Protein AF-A0A7S2J3D5-F1 (afdb_monomer_lite)

Structure (mmCIF, N/CA/C/O backbone):
data_AF-A0A7S2J3D5-F1
#
_entry.id   AF-A0A7S2J3D5-F1
#
loop_
_atom_site.group_PDB
_atom_site.id
_atom_site.type_symbol
_atom_site.label_atom_id
_atom_site.label_alt_id
_atom_site.label_comp_id
_atom_site.label_asym_id
_atom_site.label_entity_id
_atom_site.label_seq_id
_atom_site.pdbx_PDB_ins_code
_atom_site.Cartn_x
_atom_site.Cartn_y
_atom_site.Cartn_z
_atom_site.occupancy
_atom_site.B_iso_or_equiv
_atom_site.auth_seq_id
_atom_site.auth_comp_id
_atom_site.auth_asym_id
_atom_site.auth_atom_id
_atom_site.pdbx_PDB_model_num
ATOM 1 N N . THR A 1 1 ? 11.431 -16.382 -3.732 1.00 57.97 1 THR A N 1
ATOM 2 C CA . THR A 1 1 ? 11.350 -14.909 -3.865 1.00 57.97 1 THR A CA 1
ATOM 3 C C . THR A 1 1 ? 9.979 -14.328 -3.518 1.00 57.97 1 THR A C 1
ATOM 5 O O . THR A 1 1 ? 9.950 -13.309 -2.850 1.00 57.97 1 THR A O 1
ATOM 8 N N . GLY A 1 2 ? 8.842 -14.970 -3.837 1.00 50.47 2 GLY A N 1
ATOM 9 C CA . GLY A 1 2 ? 7.501 -14.446 -3.477 1.00 50.47 2 GLY A CA 1
ATOM 10 C C . GLY A 1 2 ? 7.142 -14.423 -1.978 1.00 50.47 2 GLY A C 1
ATOM 11 O O . GLY A 1 2 ? 6.218 -13.725 -1.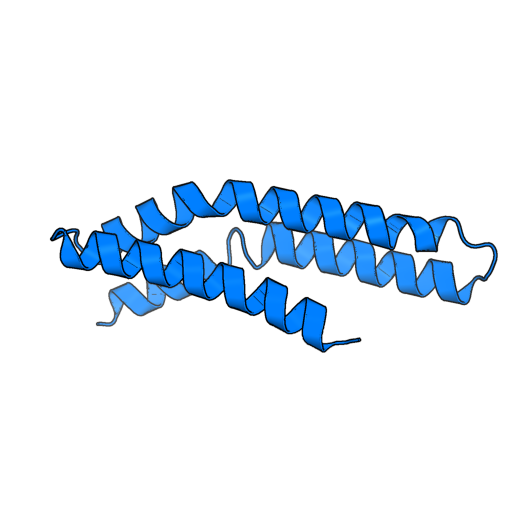580 1.00 50.47 2 GLY A O 1
ATOM 12 N N . VAL A 1 3 ? 7.892 -15.136 -1.132 1.00 51.53 3 VAL A N 1
ATOM 13 C CA . VAL A 1 3 ? 7.643 -15.218 0.320 1.00 51.53 3 VAL A CA 1
ATOM 14 C C . VAL A 1 3 ? 7.860 -13.873 1.025 1.00 51.53 3 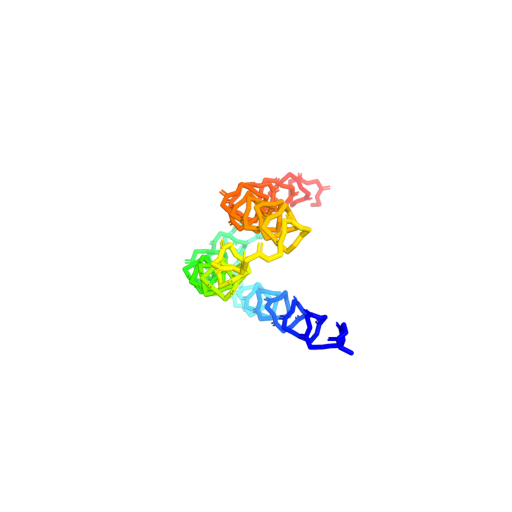VAL A C 1
ATOM 16 O O . VAL A 1 3 ? 7.125 -13.566 1.951 1.00 51.53 3 VAL A O 1
ATOM 19 N N . LEU A 1 4 ? 8.800 -13.039 0.558 1.00 53.25 4 LEU A N 1
ATOM 20 C CA . LEU A 1 4 ? 9.045 -11.703 1.124 1.00 53.25 4 LEU A CA 1
ATOM 21 C C . LEU A 1 4 ? 7.877 -10.742 0.874 1.00 53.25 4 LEU A C 1
ATOM 23 O O . LEU A 1 4 ? 7.479 -10.019 1.778 1.00 53.25 4 LEU A O 1
ATOM 27 N N . LEU A 1 5 ? 7.294 -10.775 -0.327 1.00 53.44 5 LEU A N 1
ATOM 28 C CA . LEU A 1 5 ? 6.129 -9.955 -0.676 1.00 53.44 5 LEU A CA 1
ATOM 29 C C . LEU A 1 5 ? 4.896 -10.366 0.128 1.00 53.44 5 LEU A C 1
ATOM 31 O O . LEU A 1 5 ? 4.154 -9.511 0.601 1.00 53.44 5 LEU A O 1
ATOM 35 N N . VAL A 1 6 ? 4.704 -11.674 0.313 1.00 53.59 6 VAL A N 1
ATOM 36 C CA . VAL A 1 6 ? 3.622 -12.214 1.140 1.00 53.59 6 VAL A CA 1
ATOM 37 C C . VAL A 1 6 ? 3.849 -11.875 2.614 1.00 53.59 6 VAL A C 1
ATOM 39 O O . VAL A 1 6 ? 2.914 -11.425 3.262 1.00 53.59 6 VAL A O 1
ATOM 42 N N . ALA A 1 7 ? 5.071 -12.002 3.133 1.00 56.84 7 ALA A N 1
ATOM 43 C CA . ALA A 1 7 ? 5.400 -11.636 4.511 1.00 56.84 7 ALA A CA 1
ATOM 44 C C . ALA A 1 7 ? 5.148 -10.143 4.781 1.00 56.84 7 ALA A C 1
ATOM 46 O O . ALA A 1 7 ? 4.409 -9.820 5.707 1.00 56.84 7 ALA A O 1
ATOM 47 N N . LEU A 1 8 ? 5.634 -9.246 3.911 1.00 55.78 8 LEU A N 1
ATOM 48 C CA . LEU A 1 8 ? 5.349 -7.812 4.024 1.00 55.78 8 LEU A CA 1
ATOM 49 C C . LEU A 1 8 ? 3.836 -7.549 3.955 1.00 55.78 8 LEU A C 1
ATOM 51 O O . LEU A 1 8 ? 3.275 -6.907 4.836 1.00 55.78 8 LEU A O 1
ATOM 55 N N . ALA A 1 9 ? 3.146 -8.076 2.937 1.00 53.56 9 ALA A N 1
ATOM 56 C CA . ALA A 1 9 ? 1.713 -7.846 2.742 1.00 53.56 9 ALA A CA 1
ATOM 57 C C . ALA A 1 9 ? 0.845 -8.373 3.902 1.00 53.56 9 ALA A C 1
ATOM 59 O O . ALA A 1 9 ? -0.196 -7.778 4.208 1.00 53.56 9 ALA A O 1
ATOM 60 N N . LEU A 1 10 ? 1.258 -9.473 4.540 1.00 56.66 10 LEU A N 1
ATOM 61 C CA . LEU A 1 10 ? 0.582 -10.058 5.695 1.00 56.66 10 LEU A CA 1
ATOM 62 C C . LEU A 1 10 ? 0.834 -9.253 6.972 1.00 56.66 10 LEU A C 1
ATOM 64 O O . LEU A 1 10 ? -0.132 -8.982 7.685 1.00 56.66 10 LEU A O 1
ATOM 68 N N . ASP A 1 11 ? 2.060 -8.786 7.221 1.00 65.31 11 ASP A N 1
ATOM 69 C CA . ASP A 1 11 ? 2.378 -7.997 8.419 1.00 65.31 11 ASP A CA 1
ATOM 70 C C . ASP A 1 11 ? 1.535 -6.714 8.502 1.00 65.31 11 ASP A C 1
ATOM 72 O O . ASP A 1 11 ? 1.045 -6.356 9.575 1.00 65.31 11 ASP A O 1
ATOM 76 N N . TYR A 1 12 ? 1.260 -6.053 7.372 1.00 63.09 12 TYR A N 1
ATOM 77 C CA . TYR A 1 12 ? 0.467 -4.815 7.359 1.00 63.09 12 TYR A CA 1
ATOM 78 C C . TYR A 1 12 ? -1.018 -5.033 7.633 1.00 63.09 12 TYR A C 1
ATOM 80 O O . TYR A 1 12 ? -1.636 -4.251 8.360 1.00 63.09 12 TYR A O 1
ATOM 88 N N . ASN A 1 13 ? -1.603 -6.082 7.051 1.00 65.19 13 ASN A N 1
ATOM 89 C CA . ASN A 1 13 ? -2.999 -6.419 7.310 1.00 65.19 13 ASN A CA 1
ATOM 90 C C . ASN A 1 13 ? -3.174 -6.863 8.759 1.00 65.19 13 ASN A C 1
ATOM 92 O O . ASN A 1 13 ? -4.133 -6.443 9.399 1.00 65.19 13 ASN A O 1
ATOM 96 N N . VAL A 1 14 ? -2.220 -7.626 9.297 1.00 69.88 14 VAL A N 1
ATOM 97 C CA . VAL A 1 14 ? -2.209 -8.038 10.703 1.00 69.88 14 VAL A CA 1
ATOM 98 C C . VAL A 1 14 ? -2.052 -6.832 11.632 1.00 69.88 14 VAL A C 1
ATOM 100 O O . VAL A 1 14 ? -2.781 -6.749 12.616 1.00 69.88 14 VAL A O 1
ATOM 103 N N . PHE A 1 15 ? -1.203 -5.848 11.311 1.00 70.56 15 PHE A N 1
ATOM 104 C CA . PHE A 1 15 ? -1.083 -4.611 12.098 1.00 70.56 15 PHE A CA 1
ATOM 105 C C . PHE A 1 15 ? -2.381 -3.796 12.117 1.00 70.56 15 PHE A C 1
ATOM 107 O O . PHE A 1 15 ? -2.811 -3.320 13.170 1.00 70.56 15 PHE A O 1
ATOM 114 N N . LEU A 1 16 ? -3.023 -3.656 10.956 1.00 69.25 16 LEU A N 1
ATOM 115 C CA . LEU A 1 16 ? -4.276 -2.920 10.810 1.00 69.25 16 LEU A CA 1
ATOM 116 C C . LEU A 1 16 ? -5.419 -3.624 11.554 1.00 69.25 16 LEU A C 1
ATOM 118 O O . LEU A 1 16 ? -6.146 -2.983 12.315 1.00 69.25 16 LEU A O 1
ATOM 122 N N . PHE A 1 17 ? -5.520 -4.949 11.416 1.00 70.88 17 PHE A N 1
ATOM 123 C CA . PHE A 1 17 ? -6.497 -5.764 12.141 1.00 70.88 17 PHE A CA 1
ATOM 124 C C . PHE A 1 17 ? -6.257 -5.752 13.649 1.00 70.88 17 PHE A C 1
ATOM 126 O O . PHE A 1 17 ? -7.203 -5.590 14.416 1.00 70.88 17 PHE A O 1
ATOM 133 N N . SER A 1 18 ? -4.999 -5.879 14.076 1.00 73.50 18 SER A N 1
ATOM 134 C CA . SER A 1 18 ? -4.604 -5.826 15.485 1.00 73.50 18 SER A CA 1
ATOM 135 C C . SER A 1 18 ? -5.037 -4.503 16.112 1.00 73.50 18 SER A C 1
ATOM 137 O O . SER A 1 18 ? -5.667 -4.487 17.171 1.00 73.50 18 SER A O 1
ATOM 139 N N . ARG A 1 19 ? -4.826 -3.385 15.405 1.00 72.75 19 ARG A N 1
ATOM 140 C CA . ARG A 1 19 ? -5.217 -2.070 15.915 1.00 72.75 19 ARG A CA 1
ATOM 141 C C . ARG A 1 19 ? -6.728 -1.849 15.918 1.00 72.75 19 ARG A C 1
ATOM 143 O O . ARG A 1 19 ? -7.249 -1.256 16.862 1.00 72.75 19 ARG A O 1
ATOM 150 N N . MET A 1 20 ? -7.443 -2.347 14.908 1.00 70.25 20 MET A N 1
ATOM 151 C CA . MET A 1 20 ? -8.911 -2.372 14.913 1.00 70.25 20 MET A CA 1
ATOM 152 C C . MET A 1 20 ? -9.453 -3.180 16.097 1.00 70.25 20 MET A C 1
ATOM 154 O O . MET A 1 20 ? -10.400 -2.744 16.752 1.00 70.25 20 MET A O 1
ATOM 158 N N . LEU A 1 21 ? -8.836 -4.325 16.399 1.00 74.81 21 LEU A N 1
ATOM 159 C CA . LEU A 1 21 ? -9.226 -5.195 17.505 1.00 74.81 21 LEU A CA 1
ATOM 160 C C . LEU A 1 21 ? -8.949 -4.549 18.870 1.00 74.81 21 LEU A C 1
ATOM 162 O O . LEU A 1 21 ? -9.786 -4.647 19.764 1.00 74.81 21 LEU A O 1
ATOM 166 N N . GLU A 1 22 ? -7.824 -3.851 19.038 1.00 79.31 22 GLU A N 1
ATOM 167 C CA . GLU A 1 22 ? -7.549 -3.060 20.246 1.00 79.31 22 GLU A CA 1
ATOM 168 C C . GLU A 1 22 ? -8.584 -1.951 20.459 1.00 79.31 22 GLU A C 1
ATOM 170 O O . GLU A 1 22 ? -9.074 -1.776 21.573 1.00 79.31 22 GLU A O 1
ATOM 175 N N . LEU A 1 23 ? -8.958 -1.225 19.400 1.00 75.38 23 LEU A N 1
ATOM 176 C CA . LEU A 1 23 ? -9.964 -0.161 19.477 1.00 75.38 23 LEU A CA 1
ATOM 177 C C . LEU A 1 23 ? -11.356 -0.720 19.808 1.00 75.38 23 LEU A C 1
ATOM 179 O O . LEU A 1 23 ? -12.043 -0.165 20.663 1.00 75.38 23 LEU A O 1
ATOM 183 N N . ARG A 1 24 ? -11.738 -1.852 19.200 1.00 75.00 24 ARG A N 1
ATOM 184 C CA . ARG A 1 24 ? -12.955 -2.609 19.547 1.00 75.00 24 ARG A CA 1
ATOM 185 C C . ARG A 1 24 ? -12.952 -3.023 21.023 1.00 75.00 24 ARG A C 1
ATOM 187 O O . ARG A 1 24 ? -13.928 -2.792 21.728 1.00 75.00 24 ARG A O 1
ATOM 194 N N . ARG A 1 25 ? -11.846 -3.597 21.516 1.00 80.62 25 ARG A N 1
ATOM 195 C CA . ARG A 1 25 ? -11.692 -4.011 22.927 1.00 80.62 25 ARG A CA 1
ATOM 196 C C . ARG A 1 25 ? -11.732 -2.836 23.903 1.00 80.62 25 ARG A C 1
ATOM 198 O O . ARG A 1 25 ? -12.176 -3.012 25.030 1.00 80.62 25 ARG A O 1
ATOM 205 N N . ALA A 1 26 ? -11.314 -1.650 23.470 1.00 81.69 26 ALA A N 1
ATOM 206 C CA . ALA A 1 26 ? -11.423 -0.411 24.236 1.00 81.69 26 ALA A CA 1
ATOM 207 C C . ALA A 1 26 ? -12.841 0.206 24.223 1.00 81.69 26 ALA A C 1
ATOM 209 O O . ALA A 1 26 ? -13.026 1.301 24.749 1.00 81.69 26 ALA A O 1
ATOM 210 N N . GLY A 1 27 ? -13.835 -0.467 23.627 1.00 80.25 27 GLY A N 1
ATOM 211 C CA . GLY A 1 27 ? -15.229 -0.020 23.589 1.00 80.25 27 GLY A CA 1
ATOM 212 C C . GLY A 1 27 ? -15.571 0.919 22.429 1.00 80.25 27 GLY A C 1
ATOM 213 O O . GLY A 1 27 ? -16.650 1.509 22.427 1.00 80.25 27 GLY A O 1
ATOM 214 N N . ALA A 1 28 ? -14.682 1.087 21.442 1.00 77.75 28 ALA A N 1
ATOM 215 C CA . ALA A 1 28 ? -14.988 1.891 20.262 1.00 77.75 28 ALA A CA 1
ATOM 216 C C . ALA A 1 28 ? -16.007 1.175 19.362 1.00 77.75 28 ALA A C 1
ATOM 218 O O . ALA A 1 28 ? -15.849 -0.008 19.052 1.00 77.75 28 ALA A O 1
ATOM 219 N N . GLY A 1 29 ? -17.015 1.920 18.902 1.00 76.31 29 GLY A N 1
ATOM 220 C CA . GLY A 1 29 ? -17.989 1.431 17.931 1.00 76.31 29 GLY A CA 1
ATOM 221 C C . GLY A 1 29 ? -17.335 1.017 16.613 1.00 76.31 29 GLY A C 1
ATOM 222 O O . GLY A 1 29 ? -16.234 1.458 16.268 1.00 76.31 29 GLY A O 1
ATOM 223 N N . ASP A 1 30 ? -18.031 0.173 15.857 1.00 70.94 30 ASP A N 1
ATOM 224 C CA . ASP A 1 30 ? -17.404 -0.565 14.768 1.00 70.94 30 ASP A CA 1
ATOM 225 C C . ASP A 1 30 ? -16.785 0.320 13.683 1.00 70.94 30 ASP A C 1
ATOM 227 O O . ASP A 1 30 ? -15.693 0.040 13.179 1.00 70.94 30 ASP A O 1
ATOM 231 N N . TYR A 1 31 ? -17.470 1.423 13.400 1.00 68.69 31 TYR A N 1
ATOM 232 C CA . TYR A 1 31 ? -17.075 2.447 12.446 1.00 68.69 31 TYR A CA 1
ATOM 233 C C . TYR A 1 31 ? -15.885 3.287 12.942 1.00 68.69 31 TYR A C 1
ATOM 235 O O . TYR A 1 31 ? -14.967 3.586 12.180 1.00 68.69 31 TYR A O 1
ATOM 243 N N . GLU A 1 32 ? -15.859 3.614 14.237 1.00 72.94 32 GLU A N 1
ATOM 244 C CA . GLU A 1 32 ? -14.796 4.393 14.886 1.00 72.94 32 GLU A CA 1
ATOM 245 C C . GLU A 1 32 ? -13.472 3.615 14.893 1.00 72.94 32 GLU A C 1
ATOM 247 O O . GLU A 1 32 ? -12.409 4.173 14.615 1.00 72.94 32 GLU A O 1
ATOM 252 N N . ALA A 1 33 ? -13.535 2.306 15.161 1.00 70.31 33 ALA A N 1
ATOM 253 C CA . ALA A 1 33 ? -12.371 1.427 15.153 1.00 70.31 33 ALA A CA 1
ATOM 254 C C . ALA A 1 33 ? -11.758 1.290 13.748 1.00 70.31 33 ALA A C 1
ATOM 256 O O . ALA A 1 33 ? -10.533 1.323 13.610 1.00 70.31 33 ALA A O 1
ATOM 257 N N . ILE A 1 34 ? -12.597 1.190 12.708 1.00 69.19 34 ILE A N 1
ATOM 258 C CA . ILE A 1 34 ? -12.154 1.143 11.305 1.00 69.19 34 ILE A CA 1
ATOM 259 C C . ILE A 1 34 ? -11.527 2.481 10.906 1.00 69.19 34 ILE A C 1
ATOM 261 O O . ILE A 1 34 ? -10.407 2.504 10.400 1.00 69.19 34 ILE A O 1
ATOM 265 N N . TRP 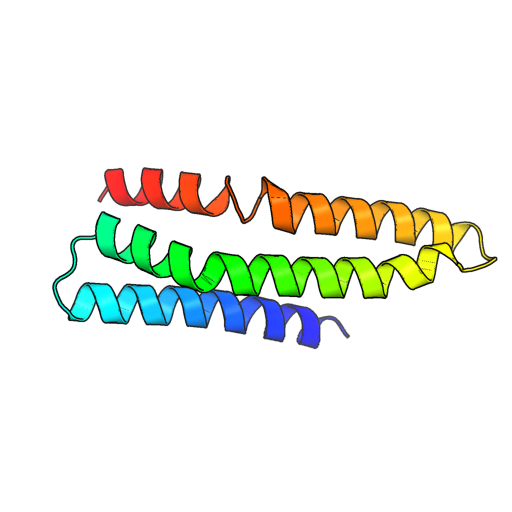A 1 35 ? -12.207 3.598 11.178 1.00 69.44 35 TRP A N 1
ATOM 266 C CA . TRP A 1 35 ? -11.731 4.933 10.811 1.00 69.44 35 TRP A CA 1
ATOM 267 C C . TRP A 1 35 ? -10.396 5.279 11.480 1.00 69.44 35 TRP A C 1
ATOM 269 O O . TRP A 1 35 ? -9.443 5.682 10.812 1.00 69.44 35 TRP A O 1
ATOM 279 N N . ARG A 1 36 ? -10.287 5.067 12.798 1.00 69.00 36 ARG A N 1
ATOM 280 C CA . ARG A 1 36 ? -9.057 5.352 13.556 1.00 69.00 36 ARG A CA 1
ATOM 281 C C . ARG A 1 36 ? -7.925 4.379 13.243 1.00 69.00 36 ARG A C 1
ATOM 283 O O . ARG A 1 36 ? -6.765 4.792 13.258 1.00 69.00 36 ARG A O 1
ATOM 290 N N . GLY A 1 37 ? -8.245 3.112 12.970 1.00 68.00 37 GLY A N 1
ATOM 291 C CA . GLY A 1 37 ? -7.274 2.127 12.497 1.00 68.00 37 GLY A CA 1
ATOM 292 C C . GLY A 1 37 ? -6.659 2.579 11.176 1.00 68.00 37 GLY A C 1
ATOM 293 O O . GLY A 1 37 ? -5.445 2.749 11.089 1.00 68.00 37 GLY A O 1
ATOM 294 N N . LEU A 1 38 ? -7.513 2.903 10.204 1.00 66.56 38 LEU A N 1
ATOM 295 C CA . LEU A 1 38 ? -7.114 3.326 8.867 1.00 66.56 38 LEU A CA 1
ATOM 296 C C . LEU A 1 38 ? -6.329 4.647 8.864 1.00 66.56 38 LEU A C 1
ATOM 298 O O . LEU A 1 38 ? -5.306 4.745 8.188 1.00 66.56 38 LEU A O 1
ATOM 302 N N . ALA A 1 39 ? -6.759 5.643 9.646 1.00 68.00 39 ALA A N 1
ATOM 303 C CA . ALA A 1 39 ? -6.107 6.952 9.712 1.00 68.00 39 ALA A CA 1
ATOM 304 C C . ALA A 1 39 ? -4.641 6.871 10.174 1.00 68.00 39 ALA A C 1
ATOM 306 O O . ALA A 1 39 ? -3.812 7.669 9.740 1.00 68.00 39 ALA A O 1
ATOM 307 N N . ARG A 1 40 ? -4.296 5.900 11.032 1.00 66.25 40 ARG A N 1
ATOM 308 C CA . ARG A 1 40 ? -2.911 5.700 11.489 1.00 66.25 40 ARG A CA 1
ATOM 309 C C . ARG A 1 40 ? -2.074 4.832 10.556 1.00 66.25 40 ARG A C 1
ATOM 311 O O . ARG A 1 40 ? -0.873 5.060 10.457 1.00 66.25 40 ARG A O 1
ATOM 318 N N . THR A 1 41 ? -2.669 3.846 9.892 1.00 65.31 41 THR A N 1
ATOM 319 C CA . THR A 1 41 ? -1.934 2.931 8.999 1.00 65.31 41 THR A CA 1
ATOM 320 C C . THR A 1 41 ? -1.816 3.440 7.563 1.00 65.31 41 THR A C 1
ATOM 322 O O . THR A 1 41 ? -0.915 3.011 6.847 1.00 65.31 41 THR A O 1
ATOM 325 N N . GLY A 1 42 ? -2.676 4.372 7.140 1.00 65.31 42 GLY A N 1
ATOM 326 C CA . GLY A 1 42 ? -2.654 4.972 5.801 1.00 65.31 42 GLY A CA 1
ATOM 327 C C . GLY A 1 42 ? -1.296 5.575 5.404 1.00 65.31 42 GLY A C 1
ATOM 328 O O . GLY A 1 42 ? -0.772 5.203 4.358 1.00 65.31 42 GLY A O 1
ATOM 329 N N . PRO A 1 43 ? -0.663 6.428 6.234 1.00 67.56 43 PRO A N 1
ATOM 330 C CA . PRO A 1 43 ? 0.633 7.033 5.906 1.00 67.56 43 PRO A CA 1
ATOM 331 C C . PRO A 1 43 ? 1.772 6.014 5.748 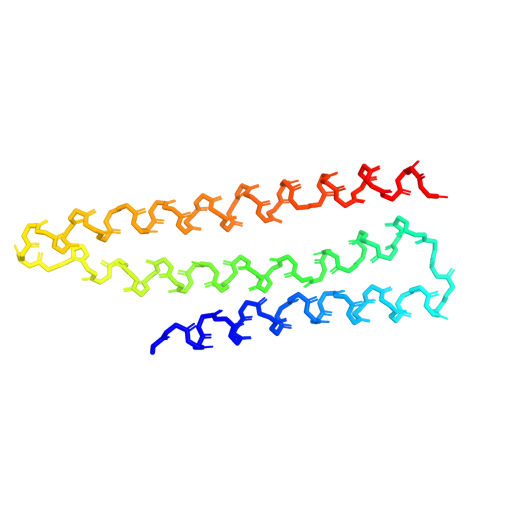1.00 67.56 43 PRO A C 1
ATOM 333 O O . PRO A 1 43 ? 2.620 6.154 4.864 1.00 67.56 43 PRO A O 1
ATOM 336 N N . VAL A 1 44 ? 1.777 4.963 6.576 1.00 71.25 44 VAL A N 1
ATOM 337 C CA . VAL A 1 44 ? 2.776 3.881 6.506 1.00 71.25 44 VAL A CA 1
ATOM 338 C C . VAL A 1 44 ? 2.650 3.137 5.178 1.00 71.25 44 VAL A C 1
ATOM 340 O O . VAL A 1 44 ? 3.649 2.829 4.531 1.00 71.25 44 VAL A O 1
ATOM 343 N N . LEU A 1 45 ? 1.413 2.910 4.737 1.00 67.75 45 LEU A N 1
ATOM 344 C CA . LEU A 1 45 ? 1.118 2.187 3.510 1.00 67.75 45 LEU A CA 1
ATOM 345 C C . LEU A 1 45 ? 1.513 2.964 2.253 1.00 67.75 45 LEU A C 1
ATOM 347 O O . LEU A 1 45 ? 2.147 2.406 1.360 1.00 67.75 45 LEU A O 1
ATOM 351 N N . THR A 1 46 ? 1.196 4.257 2.205 1.00 71.94 46 THR A N 1
ATOM 352 C CA . THR A 1 46 ? 1.604 5.126 1.095 1.00 71.94 46 THR A CA 1
ATOM 353 C C . THR A 1 46 ? 3.128 5.198 0.994 1.00 71.94 46 THR A C 1
ATOM 355 O O . THR A 1 46 ? 3.678 5.107 -0.101 1.00 71.94 46 THR A O 1
ATOM 358 N N . THR A 1 47 ? 3.823 5.277 2.134 1.00 73.56 47 THR A N 1
ATOM 359 C CA . THR A 1 47 ? 5.294 5.282 2.175 1.00 73.56 47 THR A CA 1
ATOM 360 C C . THR A 1 47 ? 5.881 3.979 1.627 1.00 73.56 47 THR A C 1
ATOM 362 O O . THR A 1 47 ? 6.789 4.017 0.800 1.00 73.56 47 THR A O 1
ATOM 365 N N . ALA A 1 48 ? 5.337 2.823 2.020 1.00 72.31 48 ALA A N 1
ATOM 366 C CA . ALA A 1 48 ? 5.785 1.525 1.515 1.00 72.31 48 ALA A CA 1
ATOM 367 C C . ALA A 1 48 ? 5.549 1.368 0.000 1.00 72.31 48 ALA A C 1
ATOM 369 O O . ALA A 1 48 ? 6.436 0.904 -0.715 1.00 72.31 48 ALA A O 1
ATOM 370 N N . GLY A 1 49 ? 4.390 1.809 -0.505 1.00 74.12 49 GLY A N 1
ATOM 371 C CA . GLY A 1 49 ? 4.088 1.801 -1.940 1.00 74.12 49 GLY A CA 1
ATOM 372 C C . GLY A 1 49 ? 5.042 2.680 -2.756 1.00 74.12 49 GLY A C 1
ATOM 373 O O . GLY A 1 49 ? 5.480 2.280 -3.832 1.00 74.12 49 GLY A O 1
ATOM 374 N N . ILE A 1 50 ? 5.432 3.841 -2.218 1.00 79.38 50 ILE A N 1
ATOM 375 C CA . ILE A 1 50 ? 6.419 4.731 -2.847 1.00 79.38 50 ILE A CA 1
ATOM 376 C C . ILE A 1 50 ? 7.803 4.075 -2.907 1.00 79.38 50 ILE A C 1
ATOM 378 O O . ILE A 1 50 ? 8.454 4.141 -3.948 1.00 79.38 50 ILE A O 1
ATOM 382 N N . ILE A 1 51 ? 8.248 3.419 -1.829 1.00 83.44 51 ILE A N 1
ATOM 383 C CA . ILE A 1 51 ? 9.541 2.711 -1.803 1.00 83.44 51 ILE A CA 1
ATOM 384 C C . ILE A 1 51 ? 9.568 1.604 -2.866 1.00 83.44 51 ILE A C 1
ATOM 386 O O . ILE A 1 51 ? 10.528 1.516 -3.628 1.00 83.44 51 ILE A O 1
ATOM 390 N N . PHE A 1 52 ? 8.493 0.821 -2.981 1.00 78.06 52 PHE A N 1
ATOM 391 C CA . PHE A 1 52 ? 8.362 -0.206 -4.018 1.00 78.06 52 PHE A CA 1
ATOM 392 C C . PHE A 1 52 ? 8.359 0.374 -5.435 1.00 78.06 52 PHE A C 1
ATOM 394 O O . PHE A 1 52 ? 9.016 -0.158 -6.330 1.00 78.06 52 PHE A O 1
ATOM 401 N N . ALA A 1 53 ? 7.641 1.479 -5.655 1.00 81.75 53 ALA A N 1
ATOM 402 C CA . ALA A 1 53 ? 7.643 2.161 -6.944 1.00 81.75 53 ALA A CA 1
ATOM 403 C C . ALA A 1 53 ? 9.051 2.664 -7.310 1.00 81.75 53 ALA A C 1
ATOM 405 O O . ALA A 1 53 ? 9.464 2.531 -8.461 1.00 81.75 53 ALA A O 1
ATOM 406 N N . LEU A 1 54 ? 9.808 3.188 -6.342 1.00 85.06 54 LEU A N 1
ATOM 407 C CA . LEU A 1 54 ? 11.201 3.615 -6.516 1.00 85.06 54 LEU A CA 1
ATOM 408 C C . LEU A 1 54 ? 12.136 2.449 -6.849 1.00 85.06 54 LEU A C 1
ATOM 410 O O . LEU A 1 54 ? 12.937 2.564 -7.774 1.00 85.06 54 LEU A O 1
ATOM 414 N N . GLU A 1 55 ? 12.012 1.323 -6.148 1.00 85.75 55 GLU A N 1
ATOM 415 C CA . GLU A 1 55 ? 12.798 0.115 -6.415 1.00 85.75 55 GLU A CA 1
ATOM 416 C C . GLU A 1 55 ? 12.588 -0.371 -7.858 1.00 85.75 55 GLU A C 1
ATOM 418 O O . GLU A 1 55 ? 13.542 -0.516 -8.627 1.00 85.75 55 GLU A O 1
ATOM 423 N N . PHE A 1 56 ? 11.328 -0.539 -8.267 1.00 81.31 56 PHE A N 1
ATOM 424 C CA . PHE A 1 56 ? 10.996 -1.014 -9.609 1.00 81.31 56 PHE A CA 1
ATOM 425 C C . PHE A 1 56 ? 11.242 0.023 -10.707 1.00 81.31 56 PHE A C 1
ATOM 427 O O . PHE A 1 56 ? 11.445 -0.355 -11.862 1.00 81.31 56 PHE A O 1
ATOM 434 N N . SER A 1 57 ? 11.318 1.312 -10.368 1.00 85.06 57 SER A N 1
ATOM 435 C CA . SER A 1 57 ? 11.759 2.346 -11.310 1.00 85.06 57 SER A CA 1
ATOM 436 C C . SER A 1 57 ? 13.199 2.119 -11.781 1.00 85.06 57 SER A C 1
ATOM 438 O O . SER A 1 57 ? 13.541 2.523 -12.889 1.00 85.06 57 SER A O 1
ATOM 440 N N . GLY A 1 58 ? 14.028 1.391 -11.022 1.00 85.81 58 GLY A N 1
ATOM 441 C CA . GLY A 1 58 ? 15.351 0.956 -11.479 1.00 85.81 58 GLY A CA 1
ATOM 442 C C . GLY A 1 58 ? 15.309 0.087 -12.745 1.00 85.81 58 GLY A C 1
ATOM 443 O O . GLY A 1 58 ? 16.210 0.171 -13.578 1.00 85.81 58 GLY A O 1
ATOM 444 N N . LEU A 1 59 ? 14.232 -0.681 -12.963 1.00 84.50 59 LEU A N 1
ATOM 445 C CA . LEU A 1 59 ? 14.047 -1.472 -14.189 1.00 84.50 59 LEU A CA 1
ATOM 446 C C . LEU A 1 59 ? 13.843 -0.592 -15.430 1.00 84.50 59 LEU A C 1
ATOM 448 O O . LEU A 1 59 ? 14.187 -1.007 -16.537 1.00 84.50 59 LEU A O 1
ATOM 452 N N . LEU A 1 60 ? 13.332 0.632 -15.254 1.00 84.19 60 LEU A N 1
ATOM 453 C CA . LEU A 1 60 ? 13.151 1.596 -16.343 1.00 84.19 60 LEU A CA 1
ATOM 454 C C . LEU A 1 60 ? 14.484 2.130 -16.881 1.00 84.19 60 LEU A C 1
ATOM 456 O O . LEU A 1 60 ? 14.549 2.565 -18.029 1.00 84.19 60 LEU A O 1
ATOM 460 N N . LEU A 1 61 ? 15.545 2.072 -16.075 1.00 87.56 61 LEU A N 1
ATOM 461 C CA . LEU A 1 61 ? 16.894 2.487 -16.463 1.00 87.56 61 LEU A CA 1
ATOM 462 C C . LEU A 1 61 ? 17.661 1.380 -17.204 1.00 87.56 61 LEU A C 1
ATOM 464 O O . LEU A 1 61 ? 18.772 1.609 -17.673 1.00 87.56 61 LEU A O 1
ATOM 468 N N . SER A 1 62 ? 17.091 0.177 -17.319 1.00 89.88 62 SER A N 1
ATOM 469 C CA . SER A 1 62 ? 17.732 -0.946 -17.999 1.00 89.88 62 SER A CA 1
ATOM 470 C C . SER A 1 62 ? 17.742 -0.759 -19.522 1.00 89.88 62 SER A C 1
ATOM 472 O O . SER A 1 62 ? 16.730 -0.409 -20.136 1.00 89.88 62 SER A O 1
ATOM 474 N N . GLU A 1 63 ? 18.872 -1.064 -20.166 1.00 84.62 63 GLU A N 1
ATOM 475 C CA . GLU A 1 63 ? 18.989 -0.995 -21.630 1.00 84.62 63 GLU A CA 1
ATOM 476 C C . GLU A 1 63 ? 18.096 -2.026 -22.340 1.00 84.62 63 GLU A C 1
ATOM 478 O O . GLU A 1 63 ? 17.564 -1.759 -23.424 1.00 84.62 63 GLU A O 1
ATOM 483 N N . ALA A 1 64 ? 17.836 -3.165 -21.690 1.00 91.31 64 ALA A N 1
ATOM 484 C CA . ALA A 1 64 ? 16.961 -4.208 -22.203 1.00 91.31 64 ALA A CA 1
ATOM 485 C C . ALA A 1 64 ? 15.509 -3.711 -22.328 1.00 91.31 64 ALA A C 1
ATOM 487 O O . ALA A 1 64 ? 14.854 -3.372 -21.340 1.00 91.31 64 ALA A O 1
ATOM 488 N N . ALA A 1 65 ? 14.973 -3.722 -23.553 1.00 87.00 65 ALA A N 1
ATOM 489 C CA . ALA A 1 65 ? 13.613 -3.257 -23.845 1.00 87.00 65 ALA A CA 1
ATOM 490 C C . ALA A 1 65 ? 12.533 -4.012 -23.047 1.00 87.00 65 ALA A C 1
ATOM 492 O O . ALA A 1 65 ? 11.559 -3.405 -22.602 1.00 87.00 65 ALA A O 1
ATOM 493 N N . LEU A 1 66 ? 12.738 -5.313 -22.809 1.00 89.44 66 LEU A N 1
ATOM 494 C CA . LEU A 1 66 ? 11.837 -6.136 -22.000 1.00 89.44 66 LEU A CA 1
ATOM 495 C C . LEU A 1 66 ? 11.760 -5.639 -20.546 1.00 89.44 66 LEU A C 1
ATOM 497 O O . LEU A 1 66 ? 10.668 -5.507 -20.000 1.00 89.44 66 LEU A O 1
ATOM 501 N N . ASN A 1 67 ? 12.900 -5.292 -19.942 1.00 86.69 67 ASN A N 1
ATOM 502 C CA . ASN A 1 67 ? 12.952 -4.794 -18.566 1.00 86.69 67 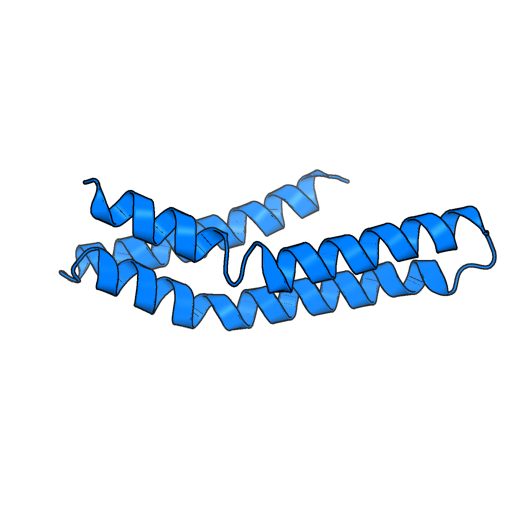ASN A CA 1
ATOM 503 C C . ASN A 1 67 ? 12.254 -3.439 -18.430 1.00 86.69 67 ASN A C 1
ATOM 505 O O . ASN A 1 67 ? 11.528 -3.228 -17.462 1.00 86.69 67 ASN A O 1
ATOM 509 N N . ARG A 1 68 ? 12.397 -2.552 -19.424 1.00 86.69 68 ARG A N 1
ATOM 510 C CA . ARG A 1 68 ? 11.675 -1.272 -19.463 1.00 86.69 68 ARG A CA 1
ATOM 511 C C . ARG A 1 68 ? 10.162 -1.450 -19.559 1.00 86.69 68 ARG A C 1
ATOM 513 O O . ARG A 1 68 ? 9.431 -0.771 -18.844 1.00 86.69 68 ARG A O 1
ATOM 520 N N . GLN A 1 69 ? 9.685 -2.364 -20.404 1.00 85.81 69 GLN A N 1
ATOM 521 C CA . GLN A 1 69 ? 8.250 -2.644 -20.530 1.00 85.81 69 GLN A CA 1
ATOM 522 C C . GLN A 1 69 ? 7.670 -3.231 -19.241 1.00 85.81 69 GLN A C 1
ATOM 524 O O . GLN A 1 69 ? 6.650 -2.749 -18.751 1.00 85.81 69 GLN A O 1
ATOM 529 N N . VAL A 1 70 ? 8.343 -4.227 -18.658 1.00 86.69 70 VAL A N 1
ATOM 530 C CA . VAL A 1 70 ? 7.921 -4.834 -17.388 1.00 86.69 70 VAL A CA 1
ATOM 531 C C . VAL A 1 70 ? 7.971 -3.806 -16.258 1.00 86.69 70 VAL A C 1
ATOM 533 O O . VAL A 1 70 ? 7.001 -3.671 -15.518 1.00 86.69 70 VAL A O 1
ATOM 536 N N . GLY A 1 71 ? 9.050 -3.026 -16.164 1.00 84.25 71 GLY A N 1
ATOM 537 C CA . GLY A 1 71 ? 9.200 -1.958 -15.177 1.00 84.25 71 GLY A CA 1
ATOM 538 C C . GLY A 1 71 ? 8.078 -0.924 -15.257 1.00 84.25 71 GLY A C 1
ATOM 539 O O . GLY A 1 71 ? 7.514 -0.560 -14.231 1.00 84.25 71 GLY A O 1
ATOM 540 N N . ALA A 1 72 ? 7.681 -0.510 -16.464 1.00 86.12 72 ALA A N 1
ATOM 541 C CA . ALA A 1 72 ? 6.601 0.459 -16.649 1.00 86.12 72 ALA A CA 1
ATOM 542 C C . ALA A 1 72 ? 5.249 -0.073 -16.155 1.00 86.12 72 ALA A C 1
ATOM 544 O O . ALA A 1 72 ? 4.534 0.632 -15.441 1.00 86.12 72 ALA A O 1
ATOM 545 N N . VAL A 1 73 ? 4.917 -1.326 -16.487 1.00 88.31 73 VAL A N 1
ATOM 546 C CA . VAL A 1 73 ? 3.676 -1.972 -16.033 1.00 88.31 73 VAL A CA 1
ATOM 547 C C . VAL A 1 73 ? 3.674 -2.149 -14.515 1.00 88.31 73 VAL A C 1
ATOM 549 O O . VAL A 1 73 ? 2.666 -1.867 -13.870 1.00 88.31 73 VAL A O 1
ATOM 552 N N . VAL A 1 74 ? 4.798 -2.573 -13.932 1.00 84.94 74 VAL A N 1
ATOM 553 C CA . VAL A 1 74 ? 4.915 -2.795 -12.484 1.00 84.94 74 VAL A CA 1
ATOM 554 C C . VAL A 1 74 ? 4.818 -1.481 -11.711 1.00 84.94 74 VAL A C 1
ATOM 556 O O . VAL A 1 74 ? 4.044 -1.403 -10.762 1.00 84.94 74 VAL A O 1
ATOM 559 N N . VAL A 1 75 ? 5.540 -0.436 -12.124 1.00 83.56 75 VAL A N 1
ATOM 560 C CA . VAL A 1 75 ? 5.506 0.873 -11.451 1.00 83.56 75 VAL A CA 1
ATOM 561 C C . VAL A 1 75 ? 4.103 1.474 -11.506 1.00 83.56 75 VAL A C 1
ATOM 563 O O . VAL A 1 75 ? 3.583 1.900 -10.475 1.00 83.56 75 VAL A O 1
ATOM 566 N N . LEU A 1 76 ? 3.447 1.455 -12.672 1.00 85.38 76 LEU A N 1
ATOM 567 C CA . LEU A 1 76 ? 2.063 1.921 -12.790 1.00 85.38 76 LEU A CA 1
ATOM 568 C C . LEU A 1 76 ? 1.103 1.076 -11.947 1.00 85.38 76 LEU A C 1
ATOM 570 O O . LEU A 1 76 ? 0.260 1.635 -11.250 1.00 85.38 76 LEU A O 1
ATOM 574 N N . GLY A 1 77 ? 1.248 -0.250 -11.966 1.00 83.56 77 GLY A N 1
ATOM 575 C CA . GLY A 1 77 ? 0.419 -1.160 -11.178 1.00 83.56 77 GLY A CA 1
ATOM 576 C C . GLY A 1 77 ? 0.541 -0.917 -9.674 1.00 83.56 77 GLY A C 1
ATOM 577 O O . GLY A 1 77 ? -0.474 -0.827 -8.988 1.00 83.56 77 GLY A O 1
ATOM 578 N N . VAL A 1 78 ? 1.764 -0.737 -9.168 1.00 81.25 78 VAL A N 1
ATOM 579 C CA . VAL A 1 78 ? 2.027 -0.440 -7.751 1.00 81.25 78 VAL A CA 1
ATOM 580 C C . VAL A 1 78 ? 1.477 0.927 -7.359 1.00 81.25 78 VAL A C 1
ATOM 582 O O . VAL A 1 78 ? 0.848 1.045 -6.309 1.00 81.25 78 VAL A O 1
ATOM 585 N N . LEU A 1 79 ? 1.666 1.957 -8.191 1.00 79.31 79 LEU A N 1
ATOM 586 C CA . LEU A 1 79 ? 1.115 3.286 -7.920 1.00 79.31 79 LEU A CA 1
ATOM 587 C C . LEU A 1 79 ? -0.414 3.254 -7.872 1.00 79.31 79 LEU A C 1
ATOM 589 O O . LEU A 1 79 ? -1.006 3.829 -6.963 1.00 79.31 79 LEU A O 1
ATOM 593 N N . VAL A 1 80 ? -1.055 2.550 -8.806 1.00 80.81 80 VAL A N 1
ATOM 594 C CA . VAL A 1 80 ? -2.513 2.382 -8.822 1.00 80.81 80 VAL A CA 1
ATOM 595 C C . VAL A 1 80 ? -2.992 1.583 -7.606 1.00 80.81 80 VAL A C 1
ATOM 597 O O . VAL A 1 80 ? -3.936 2.004 -6.943 1.00 80.81 80 VAL A O 1
ATOM 600 N N . ASP A 1 81 ? -2.349 0.473 -7.249 1.00 74.44 81 ASP A N 1
ATOM 601 C CA . ASP A 1 81 ? -2.747 -0.317 -6.076 1.00 74.44 81 ASP A CA 1
ATOM 602 C C . ASP A 1 81 ? -2.606 0.484 -4.770 1.00 74.44 81 ASP A C 1
ATOM 604 O O . ASP A 1 81 ? -3.558 0.597 -3.989 1.00 74.44 81 ASP A O 1
ATOM 608 N N . ALA A 1 82 ? -1.451 1.125 -4.572 1.00 72.75 82 ALA A N 1
ATOM 609 C CA . ALA A 1 82 ? -1.161 1.901 -3.373 1.00 72.75 82 ALA A CA 1
ATOM 610 C C . ALA A 1 82 ? -2.064 3.140 -3.240 1.00 72.75 82 ALA A C 1
ATOM 612 O O . ALA A 1 82 ? -2.509 3.453 -2.134 1.00 72.75 82 ALA A O 1
ATOM 613 N N . LEU A 1 83 ? -2.348 3.836 -4.350 1.00 68.75 83 LEU A N 1
ATOM 614 C CA . LEU A 1 83 ? -3.057 5.121 -4.340 1.00 68.75 83 LEU A CA 1
ATOM 615 C C . LEU A 1 83 ? -4.552 5.048 -4.636 1.00 68.75 83 LEU A C 1
ATOM 617 O O . LEU A 1 83 ? -5.236 6.011 -4.301 1.00 68.75 83 LEU A O 1
ATOM 621 N N . LEU A 1 84 ? -5.071 3.985 -5.256 1.00 68.00 84 LEU A N 1
ATOM 622 C CA . LEU A 1 84 ? -6.502 3.847 -5.571 1.00 68.00 84 LEU A CA 1
ATOM 623 C C . LEU A 1 84 ? -7.131 2.670 -4.831 1.00 68.00 84 LEU A C 1
ATOM 625 O O . LEU A 1 84 ? -8.169 2.822 -4.183 1.00 68.00 84 LEU A O 1
ATOM 629 N N . VAL A 1 85 ? -6.513 1.492 -4.903 1.00 69.56 85 VAL A N 1
ATOM 630 C CA . VAL A 1 85 ? -7.115 0.281 -4.332 1.00 69.56 85 VAL A CA 1
ATOM 631 C C . VAL A 1 85 ? -7.080 0.343 -2.808 1.00 69.56 85 VAL A C 1
ATOM 633 O O . VAL A 1 85 ? -8.106 0.181 -2.151 1.00 69.56 85 VAL A O 1
ATOM 636 N N . ARG A 1 86 ? -5.923 0.641 -2.218 1.00 67.38 86 ARG A N 1
ATOM 637 C CA . ARG A 1 86 ? -5.745 0.611 -0.759 1.00 67.38 86 ARG A CA 1
ATOM 638 C C . ARG A 1 86 ? -6.227 1.858 -0.023 1.00 67.38 86 ARG A C 1
ATOM 640 O O . ARG A 1 86 ? -6.684 1.744 1.111 1.00 67.38 86 ARG A O 1
ATOM 647 N N . SER A 1 87 ? -6.145 3.026 -0.648 1.00 66.31 87 SER A N 1
ATOM 648 C CA . SER A 1 87 ? -6.566 4.305 -0.059 1.00 66.31 87 SER A CA 1
ATOM 649 C C . SER A 1 87 ? -8.083 4.526 -0.120 1.00 66.31 87 SER A C 1
ATOM 651 O O . SER A 1 87 ? -8.634 5.156 0.780 1.00 66.31 87 SER A O 1
ATOM 653 N N . ALA A 1 88 ? -8.761 4.010 -1.153 1.00 65.81 88 ALA A N 1
ATOM 654 C CA . ALA A 1 88 ? -10.181 4.264 -1.393 1.00 65.81 88 ALA A CA 1
ATOM 655 C C . ALA A 1 88 ? -11.017 2.979 -1.417 1.00 65.81 88 ALA A C 1
ATOM 657 O O . ALA A 1 88 ? -12.049 2.898 -0.755 1.00 65.81 88 ALA A O 1
ATOM 658 N N . LEU A 1 89 ? -10.570 1.954 -2.142 1.00 64.75 89 LEU A N 1
ATOM 659 C CA . LEU A 1 89 ? -11.371 0.757 -2.424 1.00 64.75 89 LEU A CA 1
ATOM 660 C C . LEU A 1 89 ? -11.469 -0.183 -1.209 1.00 64.75 89 LEU A C 1
ATOM 662 O O . LEU A 1 89 ? -12.565 -0.589 -0.830 1.00 64.75 89 LEU A O 1
ATOM 666 N N . VAL A 1 90 ? -10.353 -0.457 -0.531 1.00 68.88 90 VAL A N 1
ATOM 667 C CA . VAL A 1 90 ? -10.308 -1.243 0.717 1.00 68.88 90 VAL A CA 1
ATOM 668 C C . VAL A 1 90 ? -11.167 -0.619 1.832 1.00 68.88 90 VAL A C 1
ATOM 670 O O . VAL A 1 90 ? -12.015 -1.326 2.385 1.00 68.88 90 VAL A O 1
ATOM 673 N N . PRO A 1 91 ? -11.039 0.682 2.165 1.00 64.38 91 PRO A N 1
ATOM 674 C CA . PRO A 1 91 ? -11.896 1.290 3.181 1.00 64.38 91 PRO A CA 1
ATOM 675 C C . PRO A 1 91 ? -13.363 1.422 2.756 1.00 64.38 91 PRO A C 1
ATOM 677 O O . PRO A 1 91 ? -14.250 1.279 3.601 1.00 64.38 91 PRO A O 1
ATOM 680 N N . ALA A 1 92 ? -13.657 1.618 1.467 1.00 67.25 92 ALA A N 1
ATOM 681 C CA . ALA A 1 92 ? -15.033 1.595 0.971 1.00 67.25 92 ALA A CA 1
ATOM 682 C C . ALA A 1 92 ? -15.685 0.215 1.171 1.00 67.25 92 ALA A C 1
ATOM 684 O O . ALA A 1 92 ? -16.788 0.124 1.705 1.00 67.25 92 ALA A O 1
ATOM 685 N N . VAL A 1 93 ? -14.988 -0.874 0.836 1.00 68.88 93 VAL A N 1
ATOM 686 C CA . VAL A 1 93 ? -15.505 -2.241 1.026 1.00 68.88 93 VAL A CA 1
ATOM 687 C C . VAL A 1 93 ? -15.675 -2.581 2.510 1.00 68.88 93 VAL A C 1
ATOM 689 O O . VAL A 1 93 ? -16.698 -3.154 2.894 1.00 68.88 93 VAL A O 1
ATOM 692 N N . LEU A 1 94 ? -14.720 -2.193 3.362 1.00 67.12 94 LEU A N 1
ATOM 693 C CA . LEU A 1 94 ? -14.818 -2.404 4.810 1.00 67.12 94 LEU A CA 1
ATOM 694 C C . LEU A 1 94 ? -15.969 -1.605 5.436 1.00 67.12 94 LEU A C 1
ATOM 696 O O . LEU A 1 94 ? -16.699 -2.147 6.261 1.00 67.12 94 LEU A O 1
ATOM 700 N N . SER A 1 95 ? -16.179 -0.351 5.026 1.00 63.56 95 SER A N 1
ATOM 701 C CA . SER A 1 95 ? -17.277 0.482 5.542 1.00 63.56 95 SER A CA 1
ATOM 702 C C . SER A 1 95 ? -18.660 -0.005 5.096 1.00 63.56 95 SER A C 1
ATOM 704 O O . SER A 1 95 ? -19.600 0.019 5.890 1.00 63.56 95 SER A O 1
ATOM 706 N N . ILE A 1 96 ? -18.790 -0.512 3.865 1.00 66.50 96 ILE A N 1
ATOM 707 C CA . ILE A 1 96 ? -20.028 -1.140 3.376 1.00 66.50 96 ILE A CA 1
ATOM 708 C C . ILE A 1 96 ? -20.301 -2.454 4.118 1.00 66.50 96 ILE A C 1
ATOM 710 O O . ILE A 1 96 ? -21.437 -2.707 4.517 1.00 66.50 96 ILE A O 1
ATOM 714 N N . SER A 1 97 ? -19.272 -3.275 4.341 1.00 64.44 97 SER A N 1
ATOM 715 C CA . SER A 1 97 ? -19.414 -4.557 5.046 1.00 64.44 97 SER A CA 1
ATOM 716 C C . SER A 1 97 ? -19.744 -4.362 6.529 1.00 64.44 97 SER A C 1
ATOM 718 O O . SER A 1 97 ? -20.569 -5.090 7.070 1.00 64.44 97 SER A O 1
ATOM 720 N N . ALA A 1 98 ? -19.180 -3.331 7.167 1.00 57.19 98 A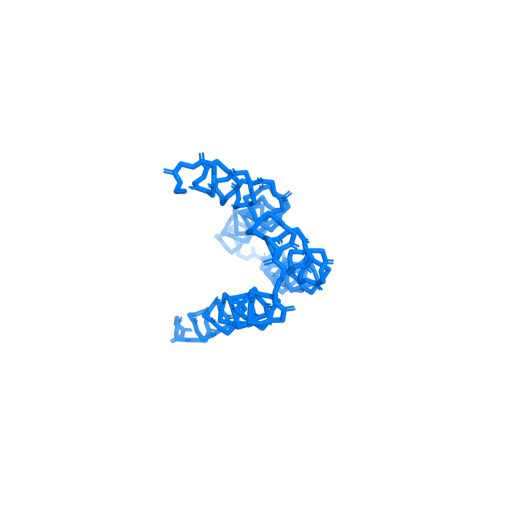LA A N 1
ATOM 721 C CA . ALA A 1 98 ? -19.497 -2.953 8.545 1.00 57.19 98 ALA A CA 1
ATOM 722 C C . ALA A 1 98 ? -20.909 -2.368 8.717 1.00 57.19 98 ALA A C 1
ATOM 724 O O . ALA A 1 98 ? -21.416 -2.338 9.827 1.00 57.19 98 ALA A O 1
ATOM 725 N N . LYS A 1 99 ? -21.560 -1.904 7.642 1.00 50.62 99 LYS A N 1
ATOM 726 C CA . LYS A 1 99 ? -22.962 -1.449 7.677 1.00 50.62 99 LYS A CA 1
ATOM 727 C C . LYS A 1 99 ? -23.980 -2.595 7.646 1.00 50.62 99 LYS A C 1
ATOM 729 O O . LYS A 1 99 ? -25.175 -2.330 7.762 1.00 50.62 99 LYS A O 1
ATOM 734 N N . ARG A 1 100 ? -23.534 -3.829 7.392 1.00 48.75 100 ARG A N 1
ATOM 735 C CA . ARG A 1 100 ? -24.396 -4.999 7.154 1.00 48.75 100 ARG A CA 1
ATOM 736 C C . ARG A 1 100 ? -24.383 -6.029 8.288 1.00 48.75 100 ARG A C 1
ATOM 738 O O . ARG A 1 100 ? -25.108 -7.014 8.181 1.00 48.75 100 ARG A O 1
ATOM 745 N N . VAL A 1 101 ? -23.576 -5.799 9.322 1.00 42.81 101 VAL A N 1
ATOM 746 C CA . VAL A 1 101 ? -23.526 -6.553 10.586 1.00 42.81 101 VAL A CA 1
ATOM 747 C C . VAL A 1 101 ? -23.977 -5.614 11.692 1.00 42.81 101 VAL A C 1
ATOM 749 O O . VAL A 1 101 ? -24.778 -6.064 12.535 1.00 42.81 101 VAL A O 1
#

InterPro domains:
  IPR004869 Membrane transport protein MMPL domain [PF03176] (3-100)
  IPR050545 HpnN/MmpL-like transporters [PTHR33406] (3-96)

Radius of gyration: 16.73 Å; chains: 1; bounding box: 43×22×48 Å

Secondary structure (DSSP, 8-state):
-HHHHHHHHHHHHHHHHHHHHHHHHTT--HHHHHHHHHHHHHHHHHHHHHHHHHHHHGGGG-SSHHHHHHHHHHHHHHHHIIIIIIIIIHHHHHHHHHT--

Foldseek 3Di:
DCVVVVVVVVVLVCQLVVQLVVCVVVVHDNLRSNVVSCVVSLVVLLVVLVVQLVVLVVLCVDPDPVSNVVSVCRSVVSCCCSPPCSNPVVSVVSVVVSVVD

Sequence (101 aa):
TGVLLVALALDYNVFLFSRMLELRRAGAGDYEAIWRGLARTGPVLTTAGIIFALEFSGLLLSEAALNRQVGAVVVLGVLVDALLVRSALVPAVLSISAKRV

Organism: NCBI:txid1333877

pLDDT: mean 72.27, std 10.84, range [42.81, 91.31]